Protein AF-A0A3Q7I2M2-F1 (afdb_monomer_lite)

Sequence (64 aa):
MHLVQAESVDNFLQSLGLEKYAITFQAEEVDMAALVHMTDEDLKAIGIPMGPRKKIILALETRI

Structure (mmCIF, N/CA/C/O backbone):
data_AF-A0A3Q7I2M2-F1
#
_entry.id   AF-A0A3Q7I2M2-F1
#
loop_
_atom_site.group_PDB
_atom_site.id
_atom_site.type_symbol
_atom_site.label_atom_id
_atom_site.label_alt_id
_atom_site.label_comp_id
_atom_site.label_asym_id
_atom_site.label_entity_id
_atom_site.label_seq_id
_atom_site.pdbx_PDB_ins_code
_atom_site.Cartn_x
_atom_site.Cartn_y
_atom_site.Cartn_z
_atom_site.occupancy
_atom_site.B_iso_or_equiv
_atom_site.auth_seq_id
_atom_site.auth_comp_id
_atom_site.auth_asym_id
_atom_site.auth_atom_id
_atom_site.pdbx_PDB_model_num
ATOM 1 N N . MET A 1 1 ? 7.378 -28.463 9.119 1.00 35.06 1 MET A N 1
ATOM 2 C CA . MET A 1 1 ? 7.069 -27.851 7.812 1.00 35.06 1 MET A CA 1
ATOM 3 C C . MET A 1 1 ? 6.616 -26.425 8.071 1.00 35.06 1 MET A C 1
ATOM 5 O O . MET A 1 1 ? 5.490 -26.237 8.504 1.00 35.06 1 MET A O 1
ATOM 9 N N . HIS A 1 2 ? 7.503 -25.440 7.916 1.00 42.19 2 HIS A N 1
ATOM 10 C CA . HIS A 1 2 ? 7.061 -24.049 7.815 1.00 42.19 2 HIS A CA 1
ATOM 11 C C . HIS A 1 2 ? 6.480 -23.918 6.409 1.00 42.19 2 HIS A C 1
ATOM 13 O O . HIS A 1 2 ? 7.224 -23.956 5.431 1.00 42.19 2 HIS A O 1
ATOM 19 N N . LEU A 1 3 ? 5.152 -23.899 6.305 1.00 49.59 3 LEU A N 1
ATOM 20 C CA . LEU A 1 3 ? 4.502 -23.444 5.086 1.00 49.59 3 LEU A CA 1
ATOM 21 C C . LEU A 1 3 ? 4.991 -22.013 4.895 1.00 49.59 3 LEU A C 1
ATOM 23 O O . LEU A 1 3 ? 4.738 -21.163 5.748 1.00 49.59 3 LEU A O 1
ATOM 27 N N . VAL A 1 4 ? 5.765 -21.772 3.842 1.00 48.38 4 VAL A N 1
ATOM 28 C CA . VAL A 1 4 ? 6.061 -20.413 3.403 1.00 48.38 4 VAL A CA 1
ATOM 29 C C . VAL A 1 4 ? 4.691 -19.849 3.042 1.00 48.38 4 VAL A C 1
ATOM 31 O O . VAL A 1 4 ? 4.113 -20.255 2.036 1.00 48.38 4 VAL A O 1
ATOM 34 N N . GLN A 1 5 ? 4.083 -19.066 3.939 1.00 51.06 5 GLN A N 1
ATOM 35 C CA . GLN A 1 5 ? 2.834 -18.389 3.618 1.00 51.06 5 GLN A CA 1
ATOM 36 C C . GLN A 1 5 ? 3.134 -17.552 2.382 1.00 51.06 5 GLN A C 1
ATOM 38 O O . GLN A 1 5 ? 4.056 -16.736 2.408 1.00 51.06 5 GLN A O 1
ATOM 43 N N . ALA A 1 6 ? 2.400 -17.800 1.296 1.00 60.12 6 ALA A N 1
ATOM 44 C CA . ALA A 1 6 ? 2.365 -16.859 0.193 1.00 60.12 6 ALA A CA 1
ATOM 45 C C . ALA A 1 6 ? 2.060 -15.491 0.805 1.00 60.12 6 ALA A C 1
ATOM 47 O O . ALA A 1 6 ? 1.142 -15.371 1.623 1.00 60.12 6 ALA A O 1
ATOM 48 N N . GLU A 1 7 ? 2.893 -14.503 0.503 1.00 76.75 7 GLU A N 1
ATOM 49 C CA . GLU A 1 7 ? 2.703 -13.180 1.064 1.00 76.75 7 GLU A CA 1
ATOM 50 C C . GLU A 1 7 ? 1.346 -12.649 0.594 1.00 76.75 7 GLU A C 1
ATOM 52 O O . GLU A 1 7 ? 1.083 -12.570 -0.604 1.00 76.75 7 GLU A O 1
ATOM 57 N N . SER A 1 8 ? 0.455 -12.371 1.544 1.00 93.12 8 SER A N 1
ATOM 58 C CA . SER A 1 8 ? -0.844 -11.763 1.284 1.00 93.12 8 SER A CA 1
ATOM 59 C C . SER A 1 8 ? -0.775 -10.269 1.559 1.00 93.12 8 SER A C 1
ATOM 61 O O . SER A 1 8 ? 0.022 -9.811 2.386 1.00 93.12 8 SER A O 1
ATOM 63 N N . VAL A 1 9 ? -1.659 -9.513 0.909 1.00 96.75 9 VAL A N 1
ATOM 64 C CA . VAL A 1 9 ? -1.816 -8.081 1.180 1.00 96.75 9 VAL A CA 1
ATOM 65 C C . VAL A 1 9 ? -2.163 -7.853 2.655 1.00 96.75 9 VAL A C 1
ATOM 67 O O . VAL A 1 9 ? -1.587 -6.968 3.278 1.00 96.75 9 VAL A O 1
ATOM 70 N N . ASP A 1 10 ? -2.994 -8.704 3.263 1.00 96.44 10 ASP A N 1
ATOM 71 C CA . ASP A 1 10 ? -3.297 -8.678 4.699 1.00 96.44 10 ASP A CA 1
ATOM 72 C C . ASP A 1 10 ? -2.044 -8.757 5.584 1.00 96.44 10 ASP A C 1
ATOM 74 O O . ASP A 1 10 ? -1.837 -7.890 6.436 1.00 96.44 10 ASP A O 1
ATOM 78 N N . ASN A 1 11 ? -1.182 -9.758 5.369 1.00 95.81 11 ASN A N 1
ATOM 79 C CA . ASN A 1 11 ? 0.043 -9.939 6.154 1.00 95.81 11 ASN A CA 1
ATOM 80 C C . ASN A 1 11 ? 1.018 -8.774 5.936 1.00 95.81 11 ASN A C 1
ATOM 82 O O . ASN A 1 11 ? 1.651 -8.295 6.882 1.00 95.81 11 ASN A O 1
ATOM 86 N N . PHE A 1 12 ? 1.118 -8.292 4.696 1.00 96.38 12 PHE A N 1
ATOM 87 C CA . PHE A 1 12 ? 1.931 -7.132 4.360 1.00 96.38 12 PHE A CA 1
ATOM 88 C C . PHE A 1 12 ? 1.441 -5.879 5.098 1.00 96.38 12 PHE A C 1
ATOM 90 O O . PHE A 1 12 ? 2.222 -5.232 5.796 1.00 96.38 12 PHE A O 1
ATOM 97 N N . LEU A 1 13 ? 0.145 -5.569 5.035 1.00 97.62 13 LEU A N 1
ATOM 98 C CA . LEU A 1 13 ? -0.441 -4.425 5.733 1.00 97.62 13 LEU A CA 1
ATOM 99 C C . LEU A 1 13 ? -0.310 -4.553 7.253 1.00 97.62 13 LEU A C 1
ATOM 101 O O . LEU A 1 13 ? 0.016 -3.567 7.915 1.00 97.62 13 LEU A O 1
ATOM 105 N N . GLN A 1 14 ? -0.490 -5.752 7.809 1.00 97.50 14 GLN A N 1
ATOM 106 C CA . GLN A 1 14 ? -0.279 -6.012 9.233 1.00 97.50 14 GLN A CA 1
ATOM 107 C C . GLN A 1 14 ? 1.166 -5.719 9.657 1.00 97.50 14 GLN A C 1
ATOM 109 O O . GLN A 1 14 ? 1.383 -5.094 10.695 1.00 97.50 14 GLN A O 1
ATOM 114 N N . SER A 1 15 ? 2.159 -6.078 8.836 1.00 96.31 15 SER A N 1
ATOM 115 C CA . SER A 1 15 ? 3.572 -5.776 9.117 1.00 96.31 15 SER A CA 1
ATOM 116 C C . SER A 1 15 ? 3.870 -4.268 9.204 1.00 96.31 15 SER A C 1
ATOM 118 O O . SER A 1 15 ? 4.829 -3.859 9.856 1.00 96.31 15 SER A O 1
ATOM 120 N N . LEU A 1 16 ? 3.016 -3.434 8.596 1.00 97.19 16 LEU A N 1
ATOM 121 C CA . LEU A 1 16 ? 3.111 -1.972 8.596 1.00 97.19 16 LEU A CA 1
ATOM 122 C C . LEU A 1 16 ? 2.219 -1.296 9.657 1.00 97.19 16 LEU A C 1
ATOM 124 O O . LEU A 1 16 ? 2.235 -0.062 9.770 1.00 97.19 16 LEU A O 1
ATOM 128 N N . GLY A 1 17 ? 1.430 -2.071 10.414 1.00 98.06 17 GLY A N 1
ATOM 129 C CA . GLY A 1 17 ? 0.391 -1.556 11.315 1.00 98.06 17 GLY A CA 1
ATOM 130 C C . GLY A 1 17 ? -0.766 -0.883 10.564 1.00 98.06 17 GLY A C 1
ATOM 131 O O . GLY A 1 17 ? -1.263 0.170 10.978 1.00 98.06 17 GLY A O 1
ATOM 132 N N . LEU A 1 18 ? -1.107 -1.416 9.387 1.00 98.50 18 LEU A N 1
ATOM 133 C CA . LEU A 1 18 ? -2.111 -0.904 8.453 1.00 98.50 18 LEU A CA 1
ATOM 134 C C . LEU A 1 18 ? -3.245 -1.911 8.188 1.00 98.50 18 LEU A C 1
ATOM 136 O O . LEU A 1 18 ? -4.028 -1.709 7.263 1.00 98.50 18 LEU A O 1
ATOM 140 N N . GLU A 1 19 ? -3.381 -2.955 9.007 1.00 97.12 19 GLU A N 1
ATOM 141 C CA . GLU A 1 19 ? -4.350 -4.051 8.858 1.00 97.12 19 GLU A CA 1
ATOM 142 C C . GLU A 1 19 ? -5.805 -3.576 8.729 1.00 97.12 19 GLU A C 1
ATOM 144 O O . GLU A 1 19 ? -6.610 -4.196 8.040 1.00 97.12 19 GLU A O 1
ATOM 149 N N . LYS A 1 20 ? -6.142 -2.414 9.302 1.00 97.94 20 LYS A N 1
ATOM 150 C CA . LYS A 1 20 ? -7.474 -1.805 9.167 1.00 97.94 20 LYS A CA 1
ATOM 151 C C . LYS A 1 20 ? -7.874 -1.477 7.721 1.00 97.94 20 LYS A C 1
ATOM 153 O O . LYS A 1 20 ? -9.051 -1.250 7.470 1.00 97.94 20 LYS A O 1
ATOM 158 N N . TYR A 1 21 ? -6.912 -1.399 6.799 1.00 98.38 21 TYR A N 1
ATOM 159 C CA . TYR A 1 21 ? -7.165 -1.143 5.380 1.00 98.38 21 TYR A CA 1
ATOM 160 C C . TYR A 1 21 ? -7.312 -2.426 4.553 1.00 98.38 21 TYR A C 1
ATOM 162 O O . TYR A 1 21 ? -7.673 -2.322 3.388 1.00 98.38 21 TYR A O 1
ATOM 170 N N . ALA A 1 22 ? -7.085 -3.619 5.118 1.00 97.12 22 ALA A N 1
ATOM 171 C CA . ALA A 1 22 ? -7.133 -4.880 4.369 1.00 97.12 22 ALA A CA 1
ATOM 172 C C . ALA A 1 22 ? -8.463 -5.081 3.619 1.00 97.12 22 ALA A C 1
ATOM 174 O O . ALA A 1 22 ? -8.460 -5.440 2.447 1.00 97.12 22 ALA A O 1
ATOM 175 N N . ILE A 1 23 ? -9.590 -4.721 4.246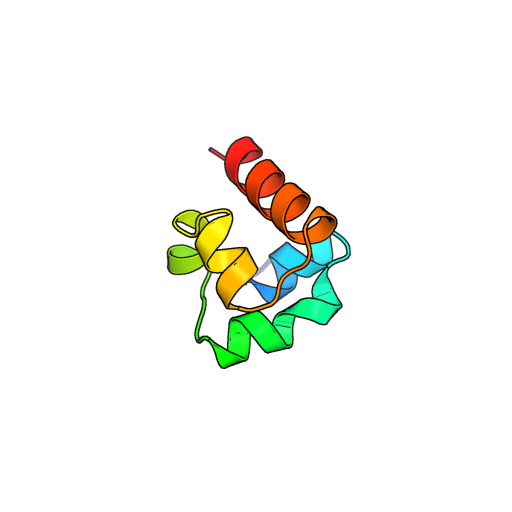 1.00 97.44 23 ILE A N 1
ATOM 176 C CA . ILE A 1 23 ? -10.926 -4.797 3.630 1.00 97.44 23 ILE A CA 1
ATOM 177 C C . ILE A 1 23 ? -11.015 -3.949 2.353 1.00 97.44 23 ILE A C 1
ATOM 179 O O . ILE A 1 23 ? -11.667 -4.361 1.401 1.00 97.44 23 ILE A O 1
ATOM 183 N N . THR A 1 24 ? -10.359 -2.787 2.308 1.00 98.19 24 THR A N 1
ATOM 184 C CA . THR A 1 24 ? -10.331 -1.930 1.114 1.00 98.19 24 THR A CA 1
ATOM 185 C C . THR A 1 24 ? -9.615 -2.625 -0.040 1.00 98.19 24 THR A C 1
ATOM 187 O O . THR A 1 24 ? -10.141 -2.660 -1.144 1.00 98.19 24 THR A O 1
ATOM 190 N N . PHE A 1 25 ? -8.452 -3.225 0.216 1.00 98.06 25 PHE A N 1
ATOM 191 C CA . PHE A 1 25 ? -7.712 -3.959 -0.814 1.00 98.06 25 PHE A CA 1
ATOM 192 C C . PHE A 1 25 ? -8.462 -5.211 -1.271 1.00 98.06 25 PHE A C 1
ATOM 194 O O . PHE A 1 25 ? -8.511 -5.488 -2.463 1.00 98.06 25 PHE A O 1
ATOM 201 N N . GLN A 1 26 ? -9.108 -5.925 -0.346 1.00 96.88 26 GLN A N 1
ATOM 202 C CA . GLN A 1 26 ? -9.933 -7.083 -0.676 1.00 96.88 26 GLN A CA 1
ATOM 203 C C . GLN A 1 26 ? -11.155 -6.705 -1.527 1.00 96.88 26 GLN A C 1
ATOM 205 O O . GLN A 1 26 ? -11.481 -7.422 -2.468 1.00 96.88 26 GLN A O 1
ATOM 210 N N . ALA A 1 27 ? -11.832 -5.597 -1.204 1.00 97.75 27 ALA A N 1
ATOM 211 C CA . ALA A 1 27 ? -12.997 -5.121 -1.951 1.00 97.75 27 ALA A CA 1
ATOM 212 C C . ALA A 1 27 ? -12.649 -4.709 -3.390 1.00 97.75 27 ALA A C 1
ATOM 214 O O . ALA A 1 27 ? -13.473 -4.877 -4.283 1.00 97.75 27 ALA A O 1
ATOM 215 N N . GLU A 1 28 ? -11.432 -4.212 -3.603 1.00 97.81 28 GLU A N 1
ATOM 216 C CA . GLU A 1 28 ? -10.893 -3.827 -4.913 1.00 97.81 28 GLU A CA 1
ATOM 217 C C . GLU A 1 28 ? -10.146 -4.981 -5.612 1.00 97.81 28 GLU A C 1
ATOM 219 O O . GLU A 1 28 ? -9.488 -4.768 -6.626 1.00 97.81 28 GLU A O 1
ATOM 224 N N . GLU A 1 29 ? -10.221 -6.202 -5.062 1.00 96.88 29 GLU A N 1
ATOM 225 C CA . GLU A 1 29 ? -9.562 -7.412 -5.579 1.00 96.88 29 GLU A CA 1
ATOM 226 C C . GLU A 1 29 ? -8.039 -7.254 -5.787 1.00 96.88 29 GLU A C 1
ATOM 228 O O . GLU A 1 29 ? -7.442 -7.854 -6.681 1.00 96.88 29 GLU A O 1
ATOM 233 N N . VAL A 1 30 ? -7.382 -6.460 -4.935 1.00 97.12 30 VAL A N 1
ATOM 234 C CA . VAL A 1 30 ? -5.937 -6.220 -5.005 1.00 97.12 30 VAL A CA 1
ATOM 235 C C . VAL A 1 30 ? -5.178 -7.351 -4.315 1.00 97.12 30 VAL A C 1
ATOM 237 O O . VAL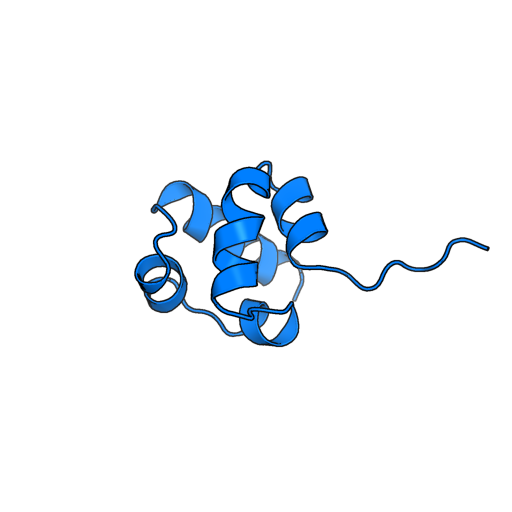 A 1 30 ? -5.241 -7.514 -3.094 1.00 97.12 30 VAL A O 1
ATOM 240 N N . ASP A 1 31 ? -4.397 -8.095 -5.093 1.00 96.69 31 ASP A N 1
ATOM 241 C CA . ASP A 1 31 ? -3.394 -9.036 -4.598 1.00 96.69 31 ASP A CA 1
ATOM 242 C C . ASP A 1 31 ? -1.989 -8.399 -4.552 1.00 96.69 31 ASP A C 1
ATOM 244 O O . ASP A 1 31 ? -1.800 -7.225 -4.875 1.00 96.69 31 ASP A O 1
ATOM 248 N N . MET A 1 32 ? -0.970 -9.161 -4.135 1.00 95.69 32 MET A N 1
ATOM 249 C CA . MET A 1 32 ? 0.402 -8.640 -4.073 1.00 95.69 32 MET A CA 1
ATOM 250 C C . MET A 1 32 ? 0.958 -8.254 -5.450 1.00 95.69 32 MET A C 1
ATOM 252 O O . MET A 1 32 ? 1.762 -7.328 -5.526 1.00 95.69 32 MET A O 1
ATOM 256 N N . ALA A 1 33 ? 0.547 -8.935 -6.526 1.00 95.06 33 ALA A N 1
ATOM 257 C CA . ALA A 1 33 ? 1.016 -8.644 -7.878 1.00 95.06 33 ALA A CA 1
ATOM 258 C C . ALA A 1 33 ? 0.426 -7.327 -8.401 1.00 95.06 33 ALA A C 1
ATOM 260 O O . ALA A 1 33 ? 1.135 -6.541 -9.022 1.00 95.06 33 ALA A O 1
ATOM 261 N N . ALA A 1 34 ? -0.840 -7.041 -8.104 1.00 96.75 34 ALA A N 1
ATOM 262 C CA . ALA A 1 34 ? -1.441 -5.741 -8.367 1.00 96.75 34 ALA A CA 1
ATOM 263 C C . ALA A 1 34 ? -0.821 -4.653 -7.474 1.00 96.75 34 ALA A C 1
ATOM 265 O O . ALA A 1 34 ? -0.448 -3.587 -7.966 1.00 96.75 34 ALA A O 1
ATOM 266 N N . LEU A 1 35 ? -0.640 -4.937 -6.179 1.00 97.06 35 LEU A N 1
ATOM 267 C CA . LEU A 1 35 ? -0.145 -3.974 -5.194 1.00 97.06 35 LEU A CA 1
ATOM 268 C C . LEU A 1 35 ? 1.240 -3.412 -5.541 1.00 97.06 35 LEU A C 1
ATOM 270 O O . LEU A 1 35 ? 1.452 -2.209 -5.405 1.00 97.06 35 LEU A O 1
ATOM 274 N N . VAL A 1 36 ? 2.172 -4.248 -6.018 1.00 95.81 36 VAL A N 1
ATOM 275 C CA . VAL A 1 36 ? 3.527 -3.800 -6.412 1.00 95.81 36 VAL A CA 1
ATOM 276 C C . VAL A 1 36 ? 3.527 -2.823 -7.592 1.00 95.81 36 VAL A C 1
ATOM 278 O O . VAL A 1 36 ? 4.523 -2.137 -7.813 1.00 95.81 36 VAL A O 1
ATOM 281 N N . HIS A 1 37 ? 2.430 -2.747 -8.346 1.00 96.06 37 HIS A N 1
ATOM 282 C CA . HIS A 1 37 ? 2.274 -1.847 -9.486 1.00 96.06 37 HIS A CA 1
ATOM 283 C C . HIS A 1 37 ? 1.381 -0.636 -9.191 1.00 96.06 37 HIS A C 1
ATOM 285 O O . HIS A 1 37 ? 1.268 0.243 -10.045 1.00 96.06 37 HIS A O 1
ATOM 291 N N . MET A 1 38 ? 0.775 -0.554 -8.002 1.00 97.56 38 MET A N 1
ATOM 292 C CA . MET A 1 38 ? -0.056 0.587 -7.622 1.00 97.56 38 MET A CA 1
ATOM 293 C C . MET A 1 38 ? 0.778 1.848 -7.388 1.00 97.56 38 MET A C 1
ATOM 295 O O . MET A 1 38 ? 1.812 1.838 -6.718 1.00 97.56 38 MET A O 1
ATOM 299 N N . THR A 1 39 ? 0.272 2.972 -7.881 1.00 97.50 39 THR A N 1
ATOM 300 C CA . THR A 1 39 ? 0.843 4.304 -7.678 1.00 97.50 39 THR A CA 1
ATOM 301 C C . THR A 1 39 ? 0.251 5.007 -6.445 1.00 97.50 39 THR A C 1
ATOM 303 O O . THR A 1 39 ? -0.727 4.556 -5.842 1.00 97.50 39 THR A O 1
ATOM 306 N N . ASP A 1 40 ? 0.810 6.168 -6.067 1.00 98.25 40 ASP A N 1
ATOM 307 C CA . ASP A 1 40 ? 0.203 7.037 -5.036 1.00 98.25 40 ASP A CA 1
ATOM 308 C C . ASP A 1 40 ? -1.237 7.432 -5.402 1.00 98.25 40 ASP A C 1
ATOM 310 O O . ASP A 1 40 ? -2.081 7.556 -4.511 1.00 98.25 40 ASP A O 1
ATOM 314 N N . GLU A 1 41 ? -1.519 7.599 -6.699 1.00 98.56 41 GLU A N 1
ATOM 315 C CA . GLU A 1 41 ? -2.843 7.955 -7.206 1.00 98.56 41 GLU A CA 1
ATOM 316 C C . GLU A 1 41 ? -3.827 6.787 -7.108 1.00 98.56 41 GLU A C 1
ATOM 318 O O . GLU A 1 41 ? -4.945 7.005 -6.644 1.00 98.56 41 GLU A O 1
ATOM 323 N N . ASP A 1 42 ? -3.406 5.559 -7.420 1.00 98.50 42 ASP A N 1
ATOM 324 C CA . ASP A 1 42 ? -4.257 4.366 -7.291 1.00 98.50 42 ASP A CA 1
ATOM 325 C C . ASP A 1 42 ? -4.636 4.115 -5.826 1.00 98.50 42 ASP A C 1
ATOM 327 O O . ASP A 1 42 ? -5.807 3.942 -5.486 1.00 98.50 42 ASP A O 1
ATOM 331 N N . LEU A 1 43 ? -3.655 4.198 -4.918 1.00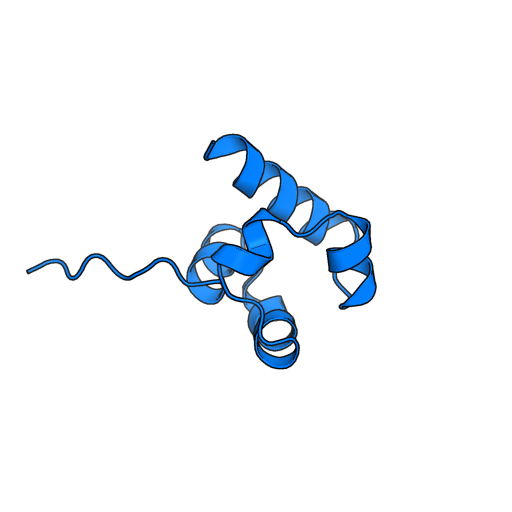 98.56 43 LEU A N 1
ATOM 332 C CA . LEU A 1 43 ? -3.896 4.057 -3.478 1.00 98.56 43 LEU A CA 1
ATOM 333 C C . LEU A 1 43 ? -4.827 5.156 -2.952 1.00 98.56 43 LEU A C 1
ATOM 335 O O . LEU A 1 43 ? -5.672 4.916 -2.088 1.00 98.56 43 LEU A O 1
ATOM 339 N N . LYS A 1 44 ? -4.694 6.382 -3.468 1.00 98.62 44 LYS A N 1
ATOM 340 C CA . LYS A 1 44 ? -5.612 7.478 -3.146 1.00 98.62 44 LYS A CA 1
ATOM 341 C C . LYS A 1 44 ? -7.020 7.206 -3.686 1.00 98.62 44 LYS A C 1
ATOM 343 O O . LYS A 1 44 ? -7.977 7.521 -2.979 1.00 98.62 44 LYS A O 1
ATOM 348 N N . ALA A 1 45 ? -7.151 6.652 -4.892 1.00 98.44 45 ALA A N 1
ATOM 349 C CA . ALA A 1 45 ? -8.433 6.373 -5.535 1.00 98.44 45 ALA A CA 1
ATOM 350 C C . ALA A 1 45 ? -9.266 5.354 -4.745 1.00 98.44 45 ALA A C 1
ATOM 352 O O . ALA A 1 45 ? -10.462 5.570 -4.565 1.00 98.44 45 ALA A O 1
ATOM 353 N N . ILE A 1 46 ? -8.624 4.334 -4.168 1.00 97.94 46 ILE A N 1
ATOM 354 C CA . ILE A 1 46 ? -9.294 3.344 -3.305 1.00 97.94 46 ILE A CA 1
ATOM 355 C C . ILE A 1 46 ? -9.482 3.831 -1.852 1.00 97.94 46 ILE A C 1
ATOM 357 O O . ILE A 1 46 ? -9.931 3.092 -0.983 1.00 97.94 46 ILE A O 1
ATOM 361 N N . GLY A 1 47 ? -9.144 5.089 -1.548 1.00 97.75 47 GLY A N 1
ATOM 362 C CA . GLY A 1 47 ? -9.436 5.711 -0.254 1.00 97.75 47 GLY A CA 1
ATOM 363 C C . GLY A 1 47 ? -8.335 5.601 0.804 1.00 97.75 47 GLY A C 1
ATOM 364 O O . GLY A 1 47 ? -8.594 5.889 1.976 1.00 97.75 47 GLY A O 1
ATOM 365 N N . ILE A 1 48 ? -7.096 5.252 0.438 1.00 98.62 48 ILE A N 1
ATOM 366 C CA . ILE A 1 48 ? -5.978 5.212 1.391 1.00 98.62 48 ILE A CA 1
ATOM 367 C C . ILE A 1 48 ? -5.465 6.639 1.692 1.00 98.6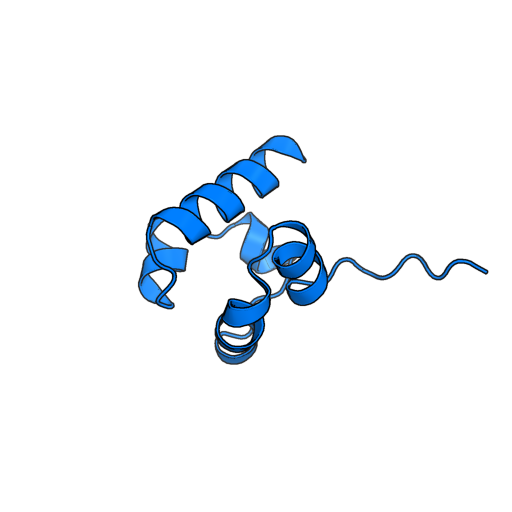2 48 ILE A C 1
ATOM 369 O O . ILE A 1 48 ? -5.011 7.356 0.787 1.00 98.62 48 ILE A O 1
ATOM 373 N N . PRO A 1 49 ? -5.461 7.086 2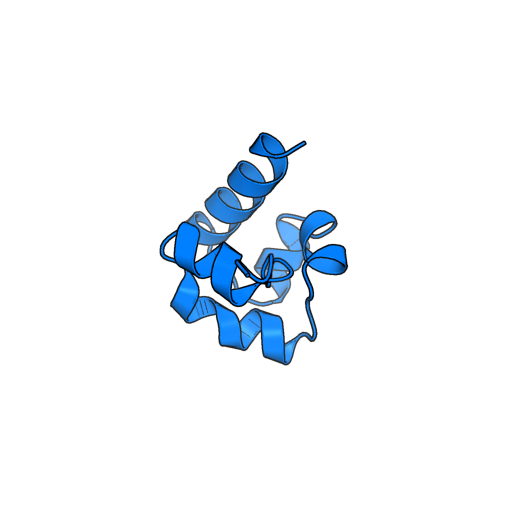.966 1.00 98.56 49 PRO A N 1
ATOM 374 C CA . PRO A 1 49 ? -4.944 8.402 3.345 1.00 98.56 49 PRO A CA 1
ATOM 375 C C . PRO A 1 49 ? -3.433 8.547 3.113 1.00 98.56 49 PRO A C 1
ATOM 377 O O . PRO A 1 49 ? -2.709 7.563 2.978 1.00 98.56 49 PRO A O 1
ATOM 380 N N . MET A 1 50 ? -2.938 9.792 3.124 1.00 98.56 50 MET A N 1
ATOM 381 C CA . MET A 1 50 ? -1.569 10.123 2.693 1.00 98.56 50 MET A CA 1
ATOM 382 C C . MET A 1 50 ? -0.481 9.383 3.475 1.00 98.56 50 MET A C 1
ATOM 384 O O . MET A 1 50 ? 0.376 8.752 2.866 1.00 98.56 50 MET A O 1
ATOM 388 N N . GLY A 1 51 ? -0.545 9.390 4.808 1.00 98.56 51 GLY A N 1
ATOM 389 C CA . GLY A 1 51 ? 0.442 8.692 5.639 1.00 98.56 51 GLY A CA 1
ATOM 390 C C . GLY A 1 51 ? 0.532 7.185 5.338 1.00 98.56 51 GLY A C 1
ATOM 391 O O . GLY A 1 51 ? 1.614 6.707 5.006 1.00 98.56 51 GLY A O 1
ATOM 392 N N . PRO A 1 52 ? -0.580 6.429 5.421 1.00 98.62 52 PRO A N 1
ATOM 393 C CA . PRO A 1 52 ? -0.618 5.009 5.071 1.00 98.62 52 PRO A CA 1
ATOM 394 C C . PRO A 1 52 ? -0.098 4.675 3.669 1.00 98.62 52 PRO A C 1
ATOM 396 O O . PRO A 1 52 ? 0.747 3.792 3.554 1.00 98.62 52 PRO A O 1
ATOM 399 N N . ARG A 1 53 ? -0.517 5.389 2.612 1.00 98.38 53 ARG A N 1
ATOM 400 C CA . ARG A 1 53 ? -0.040 5.069 1.252 1.00 98.38 53 ARG A CA 1
ATOM 401 C C . ARG A 1 53 ? 1.452 5.343 1.065 1.00 98.38 53 ARG A C 1
ATOM 403 O O . ARG A 1 53 ? 2.129 4.547 0.429 1.00 98.38 53 ARG A O 1
ATOM 410 N N . LYS A 1 54 ? 2.000 6.389 1.701 1.00 98.38 54 LYS A N 1
ATOM 411 C CA . LYS A 1 54 ? 3.456 6.621 1.711 1.00 98.38 54 LYS A CA 1
ATOM 412 C C . LYS A 1 54 ? 4.221 5.491 2.401 1.00 98.38 54 LYS A C 1
ATOM 414 O O . LYS A 1 54 ? 5.282 5.115 1.919 1.00 98.38 54 LYS A O 1
ATOM 419 N N . LYS A 1 55 ? 3.682 4.924 3.488 1.00 98.25 55 LYS A N 1
ATOM 420 C CA . LYS A 1 55 ? 4.280 3.749 4.148 1.00 98.25 55 LYS A CA 1
ATOM 421 C C . LYS A 1 55 ? 4.269 2.513 3.249 1.00 98.25 55 LYS A C 1
ATOM 423 O O . LYS A 1 55 ? 5.268 1.809 3.208 1.00 98.25 55 LYS A O 1
ATOM 428 N N . ILE A 1 56 ? 3.159 2.268 2.550 1.00 98.12 56 ILE A N 1
ATOM 429 C CA . ILE A 1 56 ? 3.012 1.139 1.621 1.00 98.12 56 ILE A CA 1
ATOM 430 C C . ILE A 1 56 ? 4.039 1.240 0.493 1.00 98.12 56 ILE A C 1
ATOM 432 O O . ILE A 1 56 ? 4.821 0.314 0.317 1.00 98.12 56 ILE A O 1
ATOM 436 N N . ILE A 1 57 ? 4.090 2.380 -0.206 1.00 97.69 57 ILE A N 1
ATOM 437 C CA . ILE A 1 57 ? 5.021 2.598 -1.324 1.00 97.69 57 ILE A CA 1
ATOM 438 C C . ILE A 1 57 ? 6.471 2.415 -0.865 1.00 97.69 57 ILE A C 1
ATOM 440 O O . ILE A 1 57 ? 7.203 1.639 -1.467 1.00 97.69 57 ILE A O 1
ATOM 444 N N . LEU A 1 58 ? 6.864 3.046 0.248 1.00 97.25 58 LEU A N 1
ATOM 445 C CA . LEU A 1 58 ? 8.224 2.915 0.776 1.00 97.25 58 LEU A CA 1
ATOM 446 C C . LEU A 1 58 ? 8.568 1.460 1.128 1.00 97.25 58 LEU A C 1
ATOM 448 O O . LEU A 1 58 ? 9.662 0.992 0.829 1.00 97.25 58 LEU A O 1
ATOM 452 N N . ALA A 1 59 ? 7.642 0.732 1.757 1.00 96.31 59 ALA A N 1
ATOM 453 C CA . ALA A 1 59 ? 7.860 -0.668 2.104 1.00 96.31 59 ALA A CA 1
ATOM 454 C C . ALA A 1 59 ? 8.025 -1.554 0.859 1.00 96.31 59 ALA A C 1
ATOM 456 O O . ALA A 1 59 ? 8.856 -2.460 0.877 1.00 96.31 59 ALA A O 1
ATOM 457 N N . LEU A 1 60 ? 7.287 -1.276 -0.221 1.00 94.44 60 LEU A N 1
ATOM 458 C CA . LEU A 1 60 ? 7.443 -1.965 -1.503 1.00 94.44 60 LEU A CA 1
ATOM 459 C C . LEU A 1 60 ? 8.797 -1.640 -2.148 1.00 94.44 60 LEU A C 1
ATOM 461 O O . LEU A 1 60 ? 9.501 -2.563 -2.534 1.00 94.44 60 LEU A O 1
ATOM 465 N N . GLU A 1 61 ? 9.207 -0.369 -2.184 1.00 91.94 61 GLU A N 1
ATOM 466 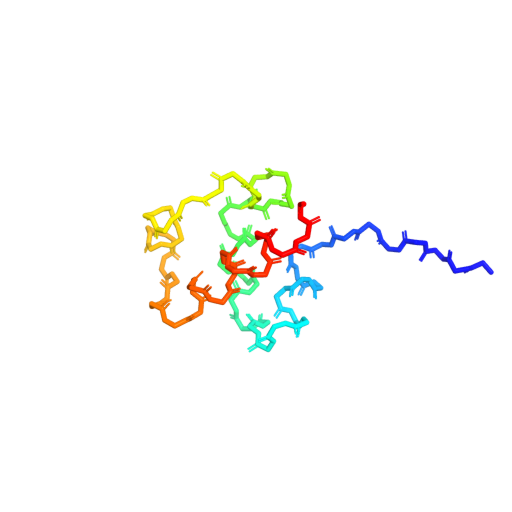C CA . GLU A 1 61 ? 10.505 0.059 -2.734 1.00 91.94 61 GLU A CA 1
ATOM 467 C C . GLU A 1 61 ? 11.696 -0.581 -2.007 1.00 91.94 61 GLU A C 1
ATOM 469 O O . GLU A 1 61 ? 12.664 -0.978 -2.644 1.00 91.94 61 GLU A O 1
ATOM 474 N N . THR A 1 62 ? 11.629 -0.732 -0.679 1.00 85.69 62 THR A N 1
ATOM 475 C CA . THR A 1 62 ? 12.722 -1.341 0.111 1.00 85.69 62 THR A CA 1
ATOM 476 C C . THR A 1 62 ? 12.897 -2.849 -0.089 1.00 85.69 62 THR A C 1
ATOM 478 O O . THR A 1 62 ? 13.846 -3.428 0.439 1.00 85.69 62 THR A O 1
ATOM 481 N N . ARG A 1 63 ? 11.970 -3.501 -0.797 1.00 71.31 63 ARG A N 1
ATOM 482 C CA . ARG A 1 63 ? 11.978 -4.950 -1.041 1.00 71.31 63 ARG A CA 1
ATOM 483 C C . ARG A 1 63 ? 12.523 -5.333 -2.418 1.00 71.31 63 ARG A C 1
ATOM 485 O O . ARG A 1 63 ? 12.682 -6.529 -2.661 1.00 71.31 63 ARG A O 1
ATOM 492 N N . ILE A 1 64 ? 12.770 -4.352 -3.289 1.00 57.00 64 ILE A N 1
ATOM 493 C CA . ILE A 1 64 ? 13.250 -4.527 -4.669 1.00 57.00 64 ILE A CA 1
ATOM 494 C C . ILE A 1 64 ? 14.759 -4.274 -4.731 1.00 57.00 64 ILE A C 1
ATOM 496 O O . ILE A 1 64 ? 15.244 -3.382 -4.000 1.00 57.00 64 ILE A O 1
#

InterPro domains:
  IPR001660 Sterile alpha motif domain [PF00536] (6-62)
  IPR001660 Sterile alpha motif domain [PS50105] (4-64)
  IPR001660 Sterile alpha motif domain [SM00454] (1-64)
  IPR013761 Sterile alpha motif/pointed domain superfamily [G3DSA:1.10.150.50] (5-64)
  IPR013761 Sterile alpha motif/pointed domain superfamily [SSF47769] (4-62)

Secondary structure (DSSP, 8-state):
----PPPPHHHHHHHTT-GGGHHHHHHTT--HHHHTT--HHHHHHTT--HHHHHHHHHHHHTT-

Radius of gyration: 11.55 Å; chains: 1; bounding box: 26×38×21 Å

pLDDT: mean 91.09, std 15.61, range [35.06, 98.62]

Organism: Solanum lycopersicum (NCBI:txid4081)

Foldseek 3Di:
DPPPPPDWPQNVCVVLVNNVCSVLCVVVVHTPVNLLVDDPVNCVVSPNDDVSSVSSNVVSVVVD